Protein AF-A0A2V0NUW0-F1 (afdb_monomer_lite)

Organism: NCBI:txid307507

Sequence (132 aa):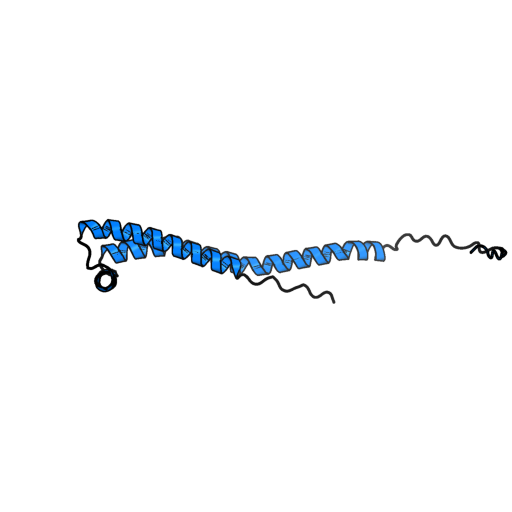
MAVQRRVAAAKDKDSTREDEDTRPGPSEAAAAAAAPAAAQQAQAQAEQAILPRAAFNIGVHSVLMLVLPLGLFFASSYGLLDPVYARTFGIPREENKTLIGAVLAVLGVNVVIASFLVSAFNEPEPPPLKRD

Secondary structure (DSSP, 8-state):
-------------------------HHHHHHHHHHHHHHHHHHHHHHHHHHHHHHHHHHHHHHHHHHHHHHHHHHHHTTTTHHHHHHHT-PPPHHHHHHHHHHHHHHHHHHHHHHHHHHHHTPPPPPPPP--

Foldseek 3Di:
DDDDDDDDDDDDDDDDDDPPPPPPPPVVVVVVVVVVVVVVVVVVVLVVVLVVVVVVLCVVLVVQLPCQLVVLLVCLLVCVCQVVCCVPPRRDDNVCSNVVSNVRSVVSNVVSVVVSVVVVVPRDDRDDDDDD

pLDDT: mean 77.43, std 17.72, range [43.44, 96.56]

InterPro domains:
  IPR019013 Vacuolar ATPase assembly integral membrane protein Vma21 [PF09446] (59-121)

Structure (mmCIF, N/CA/C/O backbone):
data_AF-A0A2V0NUW0-F1
#
_entry.id   AF-A0A2V0NUW0-F1
#
loop_
_atom_site.group_PDB
_atom_site.id
_atom_site.type_symbol
_atom_site.label_atom_id
_atom_site.label_alt_id
_atom_site.label_comp_id
_atom_site.label_asym_id
_atom_site.label_entity_id
_atom_site.label_seq_id
_atom_site.pdbx_PDB_ins_code
_atom_site.Cartn_x
_atom_site.Cartn_y
_atom_site.Cartn_z
_atom_site.occupancy
_atom_site.B_iso_or_equiv
_atom_site.auth_seq_id
_atom_site.auth_comp_id
_atom_site.auth_asym_id
_atom_site.auth_atom_id
_atom_site.pdbx_PDB_model_num
ATOM 1 N N . MET A 1 1 ? 38.943 -60.503 -38.644 1.00 45.31 1 MET A N 1
ATOM 2 C CA . MET A 1 1 ? 39.057 -59.766 -39.923 1.00 45.31 1 MET A CA 1
ATOM 3 C C . MET A 1 1 ? 39.801 -58.469 -39.611 1.00 45.31 1 MET A C 1
ATOM 5 O O . MET A 1 1 ? 39.206 -57.599 -39.008 1.00 45.31 1 MET A O 1
ATOM 9 N N . ALA A 1 2 ? 41.128 -58.355 -39.649 1.00 43.44 2 ALA A N 1
ATOM 10 C CA . ALA A 1 2 ? 42.093 -58.601 -40.721 1.00 43.44 2 ALA A CA 1
ATOM 11 C C . ALA A 1 2 ? 41.851 -57.741 -41.981 1.00 43.44 2 ALA A C 1
ATOM 13 O O . ALA A 1 2 ? 40.977 -58.077 -42.768 1.00 43.44 2 ALA A O 1
ATOM 14 N N . VAL A 1 3 ? 42.743 -56.748 -42.171 1.00 49.09 3 VAL A N 1
ATOM 15 C CA . VAL A 1 3 ? 43.481 -56.497 -43.433 1.00 49.09 3 VAL A CA 1
ATOM 16 C C . VAL A 1 3 ? 42.673 -55.769 -44.529 1.00 49.09 3 VAL A C 1
ATOM 18 O O . VAL A 1 3 ? 41.773 -56.341 -45.118 1.00 49.09 3 VAL A O 1
ATOM 21 N N . GLN A 1 4 ? 42.905 -54.473 -44.791 1.00 49.66 4 GLN A N 1
ATOM 22 C CA . GLN A 1 4 ? 43.673 -53.873 -45.919 1.00 49.66 4 GLN A CA 1
ATOM 23 C C . GLN A 1 4 ? 43.039 -52.472 -46.154 1.00 49.66 4 GLN A C 1
ATOM 25 O O . GLN A 1 4 ? 41.870 -52.300 -45.856 1.00 49.66 4 GLN A O 1
ATOM 30 N N . ARG A 1 5 ? 43.662 -51.412 -46.676 1.00 52.22 5 ARG A N 1
ATOM 31 C CA . ARG A 1 5 ? 44.748 -51.305 -47.649 1.00 52.22 5 ARG A CA 1
ATOM 32 C C . ARG A 1 5 ? 45.253 -49.856 -47.645 1.00 52.22 5 ARG A C 1
ATOM 34 O O . ARG A 1 5 ? 44.471 -48.919 -47.744 1.00 52.22 5 ARG A O 1
ATOM 41 N N . ARG A 1 6 ? 46.574 -49.710 -47.575 1.00 54.50 6 ARG A N 1
ATOM 42 C CA . ARG A 1 6 ? 47.332 -48.520 -47.974 1.00 54.50 6 ARG A CA 1
ATOM 43 C C . ARG A 1 6 ? 47.156 -48.263 -49.474 1.00 54.50 6 ARG A C 1
ATOM 45 O O . ARG A 1 6 ? 47.272 -49.225 -50.227 1.00 54.50 6 ARG A O 1
ATOM 52 N N . VAL A 1 7 ? 47.033 -46.999 -49.878 1.00 55.91 7 VAL A N 1
ATOM 53 C CA . VAL A 1 7 ? 47.552 -46.432 -51.144 1.00 55.91 7 VAL A CA 1
ATOM 54 C C . VAL A 1 7 ? 47.867 -44.960 -50.829 1.00 55.91 7 VAL A C 1
ATOM 56 O O . VAL A 1 7 ? 46.970 -44.217 -50.455 1.00 55.91 7 VAL A O 1
ATOM 59 N N . ALA A 1 8 ? 49.134 -44.633 -50.556 1.00 47.66 8 ALA A N 1
ATOM 60 C CA . ALA A 1 8 ? 50.088 -44.013 -51.493 1.00 47.66 8 ALA A CA 1
ATOM 61 C C . ALA A 1 8 ? 49.617 -42.609 -51.931 1.00 47.66 8 ALA A C 1
ATOM 63 O O . ALA A 1 8 ? 48.611 -42.476 -52.609 1.00 47.66 8 ALA A O 1
ATOM 64 N N . ALA A 1 9 ? 50.174 -41.532 -51.376 1.00 50.44 9 ALA A N 1
ATOM 65 C CA . ALA A 1 9 ? 51.502 -40.975 -51.663 1.00 50.44 9 ALA A CA 1
ATOM 66 C C . ALA A 1 9 ? 51.631 -40.412 -53.090 1.00 50.44 9 ALA A C 1
ATOM 68 O O . ALA A 1 9 ? 51.371 -41.114 -54.061 1.00 50.44 9 ALA A O 1
ATOM 69 N N . ALA A 1 10 ? 52.164 -39.185 -53.136 1.00 51.50 10 ALA A N 1
ATOM 70 C CA . ALA A 1 10 ? 52.717 -38.440 -54.271 1.00 51.50 10 ALA A CA 1
ATOM 71 C C . ALA A 1 10 ? 51.812 -37.387 -54.941 1.00 51.50 10 ALA A C 1
ATOM 73 O O . ALA A 1 10 ? 51.095 -37.664 -55.899 1.00 51.50 10 ALA A O 1
ATOM 74 N N . LYS A 1 11 ? 51.976 -36.138 -54.489 1.00 52.38 11 LYS A N 1
ATOM 75 C CA . LYS A 1 11 ? 52.354 -34.971 -55.315 1.00 52.38 11 LYS A CA 1
ATOM 76 C C . LYS A 1 11 ? 52.652 -33.817 -54.342 1.00 52.38 11 LYS A C 1
ATOM 78 O O . LYS A 1 11 ? 51.792 -33.483 -53.542 1.00 52.38 11 LYS A O 1
ATOM 83 N N . ASP A 1 12 ? 53.889 -33.340 -54.169 1.00 46.69 12 ASP A N 1
ATOM 84 C CA . ASP A 1 12 ? 54.714 -32.631 -55.169 1.00 46.69 12 ASP A CA 1
ATOM 85 C C . ASP A 1 12 ? 53.855 -31.521 -55.789 1.00 46.69 12 ASP A C 1
ATOM 87 O O . ASP A 1 12 ? 52.841 -31.809 -56.409 1.00 46.69 12 ASP A O 1
ATOM 91 N N . LYS A 1 13 ? 54.126 -30.234 -55.684 1.00 47.56 13 LYS A N 1
ATOM 92 C CA . LYS A 1 13 ? 55.225 -29.408 -55.201 1.00 47.56 13 LYS A CA 1
ATOM 93 C C . LYS A 1 13 ? 54.666 -27.988 -55.418 1.00 47.56 13 LYS A C 1
ATOM 95 O O . LYS A 1 13 ? 53.806 -27.813 -56.277 1.00 47.56 13 LYS A O 1
ATOM 100 N N . ASP A 1 14 ? 55.228 -26.998 -54.744 1.00 48.47 14 ASP A N 1
ATOM 101 C CA . ASP A 1 14 ? 55.338 -25.657 -55.330 1.00 48.47 14 ASP A CA 1
ATOM 102 C C . ASP A 1 14 ? 54.034 -24.840 -55.494 1.00 48.47 14 ASP A C 1
ATOM 104 O O . ASP A 1 14 ? 53.407 -24.795 -56.548 1.00 48.47 14 ASP A O 1
ATOM 108 N N . SER A 1 15 ? 53.684 -24.096 -54.445 1.00 52.97 15 SER A N 1
ATOM 109 C CA . SER A 1 15 ? 53.184 -22.729 -54.619 1.00 52.97 15 SER A CA 1
ATOM 110 C C . SER A 1 15 ? 53.600 -21.885 -53.417 1.00 52.97 15 SER A C 1
ATOM 112 O O . SER A 1 15 ? 52.885 -21.707 -52.435 1.00 52.97 15 SER A O 1
ATOM 114 N N . THR A 1 16 ? 54.835 -21.409 -53.509 1.00 49.97 16 THR A N 1
ATOM 115 C CA . THR A 1 16 ? 55.248 -20.076 -53.066 1.00 49.97 16 THR A CA 1
ATOM 116 C C . THR A 1 16 ? 54.161 -19.040 -53.404 1.00 49.97 16 THR A C 1
ATOM 118 O O . THR A 1 16 ? 53.615 -19.139 -54.501 1.00 49.97 16 THR A O 1
ATOM 121 N N . ARG A 1 17 ? 53.964 -18.026 -52.539 1.00 46.03 17 ARG A N 1
ATOM 122 C CA . ARG A 1 17 ? 52.989 -16.902 -52.602 1.00 46.03 17 ARG A CA 1
ATOM 123 C C . ARG A 1 17 ? 51.607 -17.243 -52.022 1.00 46.03 17 ARG A C 1
ATOM 125 O O . ARG A 1 17 ? 50.978 -18.173 -52.491 1.00 46.03 17 ARG A O 1
ATOM 132 N N . GLU A 1 18 ? 51.055 -16.547 -51.036 1.00 47.75 18 GLU A N 1
ATOM 133 C CA . GLU A 1 18 ? 51.359 -15.247 -50.435 1.00 47.75 18 GLU A CA 1
ATOM 134 C C . GLU A 1 18 ? 51.147 -15.405 -48.924 1.00 47.75 18 GLU A C 1
ATOM 136 O O . GLU A 1 18 ? 50.085 -15.854 -48.499 1.00 47.75 18 GLU A O 1
ATOM 141 N N . ASP A 1 19 ? 52.145 -15.041 -48.111 1.00 50.56 19 ASP A N 1
ATOM 142 C CA . ASP A 1 19 ? 51.862 -14.521 -46.772 1.00 50.56 19 ASP A CA 1
ATOM 143 C C . ASP A 1 19 ? 51.109 -13.208 -47.010 1.00 50.56 19 ASP A C 1
ATOM 145 O O . ASP A 1 19 ? 51.688 -12.120 -47.046 1.00 50.56 19 ASP A O 1
ATOM 149 N N . GLU A 1 20 ? 49.823 -13.337 -47.329 1.00 51.47 20 GLU A N 1
ATOM 150 C CA . GLU A 1 20 ? 48.883 -12.240 -47.355 1.00 51.47 20 GLU A CA 1
ATOM 151 C C . GLU A 1 20 ? 48.808 -11.783 -45.906 1.00 51.47 20 GLU A C 1
ATOM 153 O O . GLU A 1 20 ? 48.221 -12.453 -45.052 1.00 51.47 20 GLU A O 1
ATOM 158 N N . ASP A 1 21 ? 49.551 -10.704 -45.652 1.00 56.31 21 ASP A N 1
ATOM 159 C CA . ASP A 1 21 ? 49.554 -9.840 -44.483 1.00 56.31 21 ASP A CA 1
ATOM 160 C C . ASP A 1 21 ? 48.098 -9.552 -44.097 1.00 56.31 21 ASP A C 1
ATOM 162 O O . ASP A 1 21 ? 47.542 -8.494 -44.378 1.00 56.31 21 ASP A O 1
ATOM 166 N N . THR A 1 22 ? 47.454 -10.525 -43.450 1.00 55.88 22 THR A N 1
ATOM 167 C CA . THR A 1 22 ? 46.123 -10.445 -42.849 1.00 55.88 22 THR A CA 1
ATOM 168 C C . THR A 1 22 ? 46.274 -9.683 -41.541 1.00 55.88 22 THR A C 1
ATOM 170 O O . THR A 1 22 ? 45.839 -10.088 -40.466 1.00 55.88 22 THR A O 1
ATOM 173 N N . ARG A 1 23 ? 46.932 -8.526 -41.624 1.00 55.31 23 ARG A N 1
ATOM 174 C CA . ARG A 1 23 ? 46.635 -7.429 -40.729 1.00 55.31 23 ARG A CA 1
ATOM 175 C C . ARG A 1 23 ? 45.182 -7.091 -41.023 1.00 55.31 23 ARG A C 1
ATOM 177 O O . ARG A 1 23 ? 44.909 -6.644 -42.138 1.00 55.31 23 ARG A O 1
ATOM 184 N N . PRO A 1 24 ? 44.251 -7.330 -40.079 1.00 52.22 24 PRO A N 1
ATOM 185 C CA . PRO A 1 24 ? 42.880 -6.895 -40.265 1.00 52.22 24 PRO A CA 1
ATOM 186 C C . PRO A 1 24 ? 42.950 -5.416 -40.621 1.00 52.22 24 PRO A C 1
ATOM 188 O O . PRO A 1 24 ? 43.559 -4.620 -39.894 1.00 52.22 24 PRO A O 1
ATOM 191 N N . GLY A 1 25 ? 42.421 -5.067 -41.793 1.00 52.19 25 GLY A N 1
ATOM 192 C CA . GLY A 1 25 ? 42.402 -3.684 -42.234 1.00 52.19 25 GLY A CA 1
ATOM 193 C C . GLY A 1 25 ? 41.765 -2.829 -41.133 1.00 52.19 25 GLY A C 1
ATOM 194 O O . GLY A 1 25 ? 40.908 -3.321 -40.391 1.00 52.19 25 GLY A O 1
ATOM 195 N N . PRO A 1 26 ? 42.140 -1.548 -40.996 1.00 58.59 26 PRO A N 1
ATOM 196 C CA . PRO A 1 26 ? 41.606 -0.673 -39.949 1.00 58.59 26 PRO A CA 1
ATOM 197 C C . PRO A 1 26 ? 40.064 -0.623 -39.907 1.00 58.59 26 PRO A C 1
ATOM 199 O O . PRO A 1 26 ? 39.501 -0.255 -38.880 1.00 58.59 26 PRO A O 1
ATOM 202 N N . SER A 1 27 ? 39.368 -1.048 -40.973 1.00 59.12 27 SER A N 1
ATOM 203 C CA . SER A 1 27 ? 37.910 -1.202 -41.001 1.00 59.12 27 SER A CA 1
ATOM 204 C C . SER A 1 27 ? 37.367 -2.446 -40.277 1.00 59.12 27 SER A C 1
ATOM 206 O O . SER A 1 27 ? 36.284 -2.364 -39.707 1.00 59.12 27 SER A O 1
ATOM 208 N N . GLU A 1 28 ? 38.075 -3.580 -40.245 1.00 52.19 28 GLU A N 1
ATOM 209 C CA . GLU A 1 28 ? 37.614 -4.801 -39.551 1.00 52.19 28 GLU A CA 1
ATOM 210 C C . GLU A 1 28 ? 37.850 -4.735 -38.041 1.00 52.19 28 GLU A C 1
ATOM 212 O O . GLU A 1 28 ? 36.984 -5.129 -37.261 1.00 52.19 28 GLU A O 1
ATOM 217 N N . ALA A 1 29 ? 38.975 -4.158 -37.608 1.00 54.00 29 ALA A N 1
ATOM 218 C CA . ALA A 1 29 ? 39.220 -3.891 -36.190 1.00 54.00 29 ALA A CA 1
ATOM 219 C C . ALA A 1 29 ? 38.214 -2.868 -35.620 1.00 54.00 29 ALA A C 1
ATOM 221 O O . ALA A 1 29 ? 37.774 -2.997 -34.477 1.00 54.00 29 ALA A O 1
ATOM 222 N N . ALA A 1 30 ? 37.790 -1.891 -36.433 1.00 54.69 30 ALA A N 1
ATOM 223 C CA . ALA A 1 30 ? 36.728 -0.952 -36.075 1.00 54.69 30 ALA A CA 1
ATOM 224 C C . ALA A 1 30 ? 35.343 -1.625 -36.017 1.00 54.69 30 ALA A C 1
ATOM 226 O O . ALA A 1 30 ? 34.574 -1.345 -35.100 1.00 54.69 30 ALA A O 1
ATOM 227 N N . ALA A 1 31 ? 35.035 -2.549 -36.934 1.00 55.16 31 ALA A N 1
ATOM 228 C CA . ALA A 1 31 ? 33.778 -3.303 -36.923 1.00 55.16 31 ALA A CA 1
ATOM 229 C C . ALA A 1 31 ? 33.682 -4.279 -35.731 1.00 55.16 31 ALA A C 1
ATOM 231 O O . ALA A 1 31 ? 32.637 -4.363 -35.081 1.00 55.16 31 ALA A O 1
ATOM 232 N N . ALA A 1 32 ? 34.783 -4.954 -35.381 1.00 55.44 32 ALA A N 1
ATOM 233 C CA . ALA A 1 32 ? 34.856 -5.846 -34.222 1.00 55.44 32 ALA A CA 1
ATOM 234 C C . ALA A 1 32 ? 34.754 -5.095 -32.878 1.00 55.44 32 ALA A C 1
ATOM 236 O O . ALA A 1 32 ? 34.196 -5.627 -31.920 1.00 55.44 32 ALA A O 1
ATOM 237 N N . ALA A 1 33 ? 35.236 -3.848 -32.810 1.00 57.88 33 ALA A N 1
ATOM 238 C CA . ALA A 1 33 ? 35.089 -2.977 -31.641 1.00 57.88 33 ALA A CA 1
ATOM 239 C C . ALA A 1 33 ? 33.717 -2.271 -31.566 1.00 57.88 33 ALA A C 1
ATOM 241 O O . ALA A 1 33 ? 33.265 -1.918 -30.476 1.00 57.88 33 ALA A O 1
ATOM 242 N N . ALA A 1 34 ? 33.026 -2.090 -32.697 1.00 58.88 34 ALA A N 1
ATOM 243 C CA . ALA A 1 34 ? 31.706 -1.458 -32.751 1.00 58.88 34 ALA A CA 1
ATOM 244 C C . ALA A 1 34 ? 30.564 -2.391 -32.308 1.00 58.88 34 ALA A C 1
ATOM 246 O O . ALA A 1 34 ? 29.596 -1.932 -31.700 1.00 58.88 34 ALA A O 1
ATOM 247 N N . ALA A 1 35 ? 30.684 -3.700 -32.552 1.00 61.69 35 ALA A N 1
ATOM 248 C CA . ALA A 1 35 ? 29.691 -4.697 -32.141 1.00 61.69 35 ALA A CA 1
ATOM 249 C C . ALA A 1 35 ? 29.399 -4.720 -30.617 1.00 61.69 35 ALA A C 1
ATOM 251 O O . ALA A 1 35 ? 28.222 -4.689 -30.244 1.00 61.69 35 ALA A O 1
ATOM 252 N N . PRO A 1 36 ? 30.402 -4.724 -29.710 1.00 66.50 36 PRO A N 1
ATOM 253 C CA . PRO A 1 36 ? 30.140 -4.650 -28.272 1.00 66.50 36 PRO A CA 1
ATOM 254 C C . PRO A 1 36 ? 29.612 -3.275 -27.831 1.00 66.50 36 PRO A C 1
ATOM 256 O O . PRO A 1 36 ? 28.790 -3.212 -26.919 1.00 66.50 36 PRO A O 1
ATOM 259 N N . ALA A 1 37 ? 30.010 -2.186 -28.500 1.00 68.56 37 ALA A N 1
ATOM 260 C CA . ALA A 1 37 ? 29.541 -0.836 -28.184 1.00 68.56 37 ALA A CA 1
ATOM 261 C C . ALA A 1 37 ? 28.052 -0.63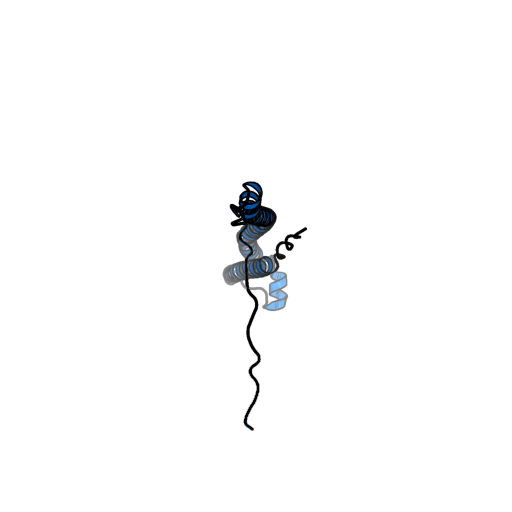8 -28.525 1.00 68.56 37 ALA A C 1
ATOM 263 O O . ALA A 1 37 ? 27.307 -0.064 -27.730 1.00 68.56 37 ALA A O 1
ATOM 264 N N . ALA A 1 38 ? 27.593 -1.169 -29.663 1.00 66.25 38 ALA A N 1
ATOM 265 C CA . ALA A 1 38 ? 26.180 -1.150 -30.042 1.00 66.25 38 ALA A CA 1
ATOM 266 C C . ALA A 1 38 ? 25.320 -2.004 -29.093 1.00 66.25 38 ALA A C 1
ATOM 268 O O . ALA A 1 38 ? 24.232 -1.588 -28.697 1.00 66.25 38 ALA A O 1
ATOM 269 N N . ALA A 1 39 ? 25.828 -3.164 -28.657 1.00 67.25 39 ALA A N 1
ATOM 270 C CA . ALA A 1 39 ? 25.151 -4.004 -27.669 1.00 67.25 39 ALA A CA 1
ATOM 271 C C . ALA A 1 39 ? 25.046 -3.320 -26.291 1.00 67.25 39 ALA A C 1
ATOM 273 O O . ALA A 1 39 ? 23.989 -3.381 -25.662 1.00 67.25 39 ALA A O 1
ATOM 274 N N . GLN A 1 40 ? 26.096 -2.619 -25.847 1.00 70.06 40 GLN A N 1
ATOM 275 C CA . GLN A 1 40 ? 26.076 -1.832 -24.608 1.00 70.06 40 GLN A CA 1
ATOM 276 C C . GLN A 1 40 ? 25.112 -0.644 -24.678 1.00 70.06 40 GLN A C 1
ATOM 278 O O . GLN A 1 40 ? 24.374 -0.396 -23.726 1.00 70.06 40 GLN A O 1
ATOM 283 N N . GLN A 1 41 ? 25.074 0.080 -25.798 1.00 72.12 41 GLN A N 1
ATOM 284 C CA . GLN A 1 41 ? 24.144 1.201 -25.973 1.00 72.12 41 GLN A CA 1
ATOM 285 C C . GLN A 1 41 ? 22.686 0.739 -25.995 1.00 72.12 41 GLN A C 1
ATOM 287 O O . GLN A 1 41 ? 21.821 1.396 -25.420 1.00 72.12 41 GLN A O 1
ATOM 292 N N . ALA A 1 42 ? 22.413 -0.411 -26.604 1.00 68.56 42 ALA A N 1
ATOM 293 C CA . ALA A 1 42 ? 21.078 -0.980 -26.664 1.00 68.56 42 ALA A CA 1
ATOM 294 C C . ALA A 1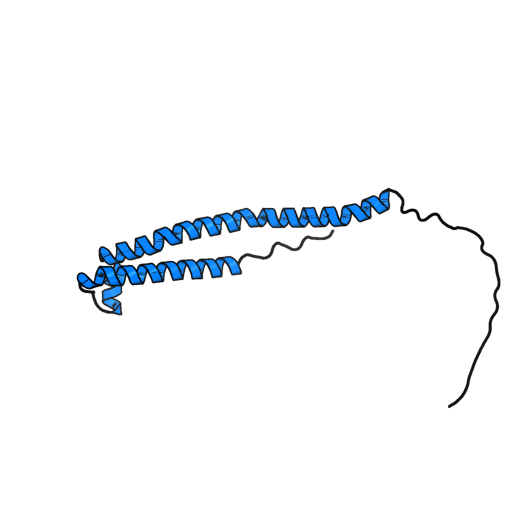 42 ? 20.596 -1.503 -25.294 1.00 68.56 42 ALA A C 1
ATOM 296 O O . ALA A 1 42 ? 19.427 -1.335 -24.947 1.00 68.56 42 ALA A O 1
ATOM 297 N N . GLN A 1 43 ? 21.500 -2.059 -24.476 1.00 69.56 43 GLN A N 1
ATOM 298 C CA . GLN A 1 43 ? 21.215 -2.395 -23.074 1.00 69.56 43 GLN A CA 1
ATOM 299 C C . GLN A 1 43 ? 20.937 -1.141 -22.233 1.00 69.56 43 GLN A C 1
ATOM 301 O O . GLN A 1 43 ? 19.940 -1.103 -21.517 1.00 69.56 43 GLN A O 1
ATOM 306 N N . ALA A 1 44 ? 21.743 -0.086 -22.382 1.00 68.50 44 ALA A N 1
ATOM 307 C CA . ALA A 1 44 ? 21.539 1.174 -21.665 1.00 68.50 44 ALA A CA 1
ATOM 308 C C . ALA A 1 44 ? 20.215 1.867 -22.043 1.00 68.50 44 ALA A C 1
ATOM 310 O O . ALA A 1 44 ? 19.545 2.442 -21.186 1.00 68.50 44 ALA A O 1
ATOM 311 N N . GLN A 1 45 ? 19.801 1.794 -23.313 1.00 66.88 45 GLN A N 1
ATOM 312 C CA . GLN A 1 45 ? 18.508 2.325 -23.762 1.00 66.88 45 GLN A CA 1
ATOM 313 C C . GLN A 1 45 ? 17.321 1.505 -23.236 1.00 66.88 45 GLN A C 1
ATOM 315 O O . GLN A 1 45 ? 16.306 2.086 -22.849 1.00 66.88 45 GLN A O 1
ATOM 320 N N . ALA A 1 46 ? 17.445 0.174 -23.174 1.00 66.56 46 ALA A N 1
ATOM 321 C CA . ALA A 1 46 ? 16.424 -0.684 -22.572 1.00 66.56 46 ALA A CA 1
ATOM 322 C C . ALA A 1 46 ? 16.272 -0.414 -21.065 1.00 66.56 46 ALA A C 1
ATOM 324 O O . ALA A 1 46 ? 15.153 -0.344 -20.562 1.00 66.56 46 ALA A O 1
ATOM 325 N N . GLU A 1 47 ? 17.381 -0.184 -20.359 1.00 65.88 47 GLU A N 1
ATOM 326 C CA . GLU A 1 47 ? 17.388 0.142 -18.930 1.00 65.88 47 GLU A CA 1
ATOM 327 C C . GLU A 1 47 ? 16.736 1.509 -18.651 1.00 65.88 47 GLU A C 1
ATOM 329 O O . GLU A 1 47 ? 15.906 1.642 -17.748 1.00 65.88 47 GLU A O 1
ATOM 334 N N . GLN A 1 48 ? 17.005 2.515 -19.491 1.00 66.50 48 GLN A N 1
ATOM 335 C CA . GLN A 1 48 ? 16.412 3.852 -19.360 1.00 66.50 48 GLN A CA 1
ATOM 336 C C . GLN A 1 48 ? 14.887 3.878 -19.554 1.00 66.50 48 GLN A C 1
ATOM 338 O O . GLN A 1 48 ? 14.210 4.720 -18.960 1.00 66.50 48 GLN A O 1
ATOM 343 N N . ALA A 1 49 ? 14.326 2.953 -20.337 1.00 67.25 49 ALA A N 1
ATOM 344 C CA . ALA A 1 49 ? 12.882 2.869 -20.561 1.00 67.25 49 ALA A CA 1
ATOM 345 C C . ALA A 1 49 ? 12.105 2.279 -19.364 1.00 67.25 49 ALA A C 1
ATOM 347 O O . ALA A 1 49 ? 10.901 2.522 -19.235 1.00 67.25 49 ALA A O 1
ATOM 348 N N . ILE A 1 50 ? 12.773 1.527 -18.480 1.00 67.44 50 ILE A N 1
ATOM 349 C CA . ILE A 1 50 ? 12.153 0.842 -17.329 1.00 67.44 50 ILE A CA 1
ATOM 350 C C . ILE A 1 50 ? 12.093 1.760 -16.097 1.00 67.44 50 ILE A C 1
ATOM 352 O O . ILE A 1 50 ? 11.113 1.744 -15.346 1.00 67.44 50 ILE A O 1
ATOM 356 N N . LEU A 1 51 ? 13.089 2.639 -15.941 1.00 71.69 51 LEU A N 1
ATOM 357 C CA . LEU A 1 51 ? 13.215 3.569 -14.814 1.00 71.69 51 LEU A CA 1
ATOM 358 C C . LEU A 1 51 ? 11.951 4.390 -14.477 1.00 71.69 51 LEU A C 1
ATOM 360 O O . LEU A 1 51 ? 11.607 4.450 -13.294 1.00 71.69 51 LEU A O 1
ATOM 364 N N . PRO A 1 52 ? 11.220 5.013 -15.429 1.00 81.31 52 PRO A N 1
ATOM 365 C CA . PRO A 1 52 ? 10.091 5.873 -15.068 1.00 81.31 52 PRO A CA 1
ATOM 366 C C . PRO A 1 52 ? 8.910 5.094 -14.474 1.00 81.31 52 PRO A C 1
ATOM 368 O O . PRO A 1 52 ? 8.211 5.615 -13.604 1.00 81.31 52 PRO A O 1
ATOM 371 N N . ARG A 1 53 ? 8.688 3.846 -14.908 1.00 78.94 53 ARG A N 1
ATOM 372 C CA . ARG A 1 53 ? 7.589 3.007 -14.401 1.00 78.94 53 ARG A CA 1
ATOM 373 C C . ARG A 1 53 ? 7.890 2.486 -13.002 1.00 78.94 53 ARG A C 1
ATOM 375 O O . ARG A 1 53 ? 7.046 2.626 -12.121 1.00 78.94 53 ARG A O 1
ATOM 382 N N . ALA A 1 54 ? 9.102 1.977 -12.787 1.00 83.62 54 ALA A N 1
ATOM 383 C CA . ALA A 1 54 ? 9.544 1.529 -11.471 1.00 83.62 54 ALA A CA 1
ATOM 384 C C . ALA A 1 54 ? 9.515 2.686 -10.456 1.00 83.62 54 ALA A C 1
ATOM 386 O O . ALA A 1 54 ? 8.952 2.548 -9.370 1.00 83.62 54 ALA A O 1
ATOM 387 N N . ALA A 1 55 ? 10.024 3.866 -10.832 1.00 87.81 55 ALA A N 1
ATOM 388 C CA . ALA A 1 55 ? 9.992 5.056 -9.980 1.00 87.81 55 ALA A CA 1
ATOM 389 C C . ALA A 1 55 ? 8.558 5.479 -9.617 1.00 87.81 55 ALA A C 1
ATOM 391 O O . ALA A 1 55 ? 8.281 5.798 -8.458 1.00 87.81 55 ALA A O 1
ATOM 392 N N . PHE A 1 56 ? 7.632 5.437 -10.580 1.00 90.19 56 PHE A N 1
ATOM 393 C CA . PHE A 1 56 ? 6.222 5.724 -10.326 1.00 90.19 56 PHE A CA 1
ATOM 394 C C . PHE A 1 56 ? 5.590 4.703 -9.370 1.00 90.19 56 PHE A C 1
ATOM 396 O O . PHE A 1 56 ? 4.962 5.096 -8.386 1.00 90.19 56 PHE A O 1
ATOM 403 N N . ASN A 1 57 ? 5.805 3.404 -9.606 1.00 89.62 57 ASN A N 1
ATOM 404 C CA . ASN A 1 57 ? 5.292 2.331 -8.752 1.00 89.62 57 ASN A CA 1
ATOM 405 C C . ASN A 1 57 ? 5.799 2.469 -7.312 1.00 89.62 57 ASN A C 1
ATOM 407 O O . ASN A 1 57 ? 5.004 2.394 -6.373 1.00 89.62 57 ASN A O 1
ATOM 411 N N . ILE A 1 58 ? 7.096 2.724 -7.133 1.00 91.88 58 ILE A N 1
ATOM 412 C CA . ILE A 1 58 ? 7.704 2.966 -5.819 1.00 91.88 58 ILE A CA 1
ATOM 413 C C . ILE A 1 58 ? 7.070 4.192 -5.155 1.00 91.88 58 ILE A C 1
ATOM 415 O O . ILE A 1 58 ? 6.712 4.134 -3.977 1.00 91.88 58 ILE A O 1
ATOM 419 N N . GLY A 1 59 ? 6.879 5.282 -5.903 1.00 94.06 59 GLY A N 1
ATOM 420 C CA . GLY A 1 59 ? 6.242 6.499 -5.400 1.00 94.06 59 GLY A CA 1
ATOM 421 C C . GLY A 1 59 ? 4.822 6.251 -4.889 1.00 94.06 59 GLY A C 1
ATOM 422 O O . GLY A 1 59 ? 4.502 6.602 -3.752 1.00 94.06 59 GLY A O 1
ATOM 423 N N . VAL A 1 60 ? 3.987 5.579 -5.685 1.00 95.38 60 VAL A N 1
ATOM 424 C CA . VAL A 1 60 ? 2.604 5.245 -5.310 1.00 95.38 60 VAL A CA 1
ATOM 425 C C . VAL A 1 60 ? 2.564 4.348 -4.073 1.00 95.38 60 VAL A C 1
ATOM 427 O O . VAL A 1 60 ? 1.828 4.637 -3.129 1.00 95.38 60 VAL A O 1
ATOM 430 N N . HIS A 1 61 ? 3.379 3.291 -4.031 1.00 94.62 61 HIS A N 1
ATOM 431 C CA . HIS A 1 61 ? 3.386 2.368 -2.894 1.00 94.62 61 HIS A CA 1
ATOM 432 C C . HIS A 1 61 ? 3.938 3.012 -1.617 1.00 94.62 61 HIS A C 1
ATOM 434 O O . HIS A 1 61 ? 3.443 2.711 -0.533 1.00 94.62 61 HIS A O 1
ATOM 440 N N . SER A 1 62 ? 4.883 3.949 -1.729 1.00 94.31 62 SER A N 1
ATOM 441 C CA . SER A 1 62 ? 5.388 4.718 -0.583 1.00 94.31 62 SER A CA 1
ATOM 442 C C . SER A 1 62 ? 4.293 5.587 0.042 1.00 94.31 62 SER A C 1
ATOM 444 O O . SER A 1 62 ? 4.140 5.619 1.262 1.00 94.31 62 SER A O 1
ATOM 446 N N . VAL A 1 63 ? 3.481 6.252 -0.788 1.00 96.56 63 VAL A N 1
ATOM 447 C CA . VAL A 1 63 ? 2.330 7.032 -0.306 1.00 96.56 63 VAL A CA 1
ATOM 448 C C . VAL A 1 63 ? 1.279 6.114 0.318 1.00 96.56 63 VAL A C 1
ATOM 450 O 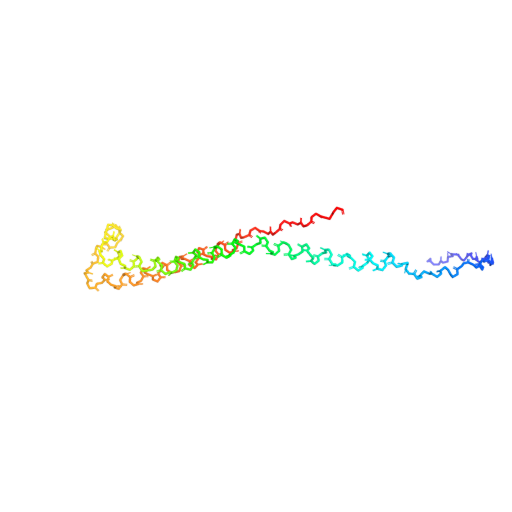O . VAL A 1 63 ? 0.785 6.401 1.408 1.00 96.56 63 VAL A O 1
ATOM 453 N N . LEU A 1 64 ? 0.964 4.984 -0.322 1.00 95.62 64 LEU A N 1
ATOM 454 C CA . LEU A 1 64 ? 0.001 4.013 0.206 1.00 95.62 64 LEU A CA 1
ATOM 455 C C . LEU A 1 64 ? 0.446 3.404 1.540 1.00 95.62 64 LEU A C 1
ATOM 457 O O . LEU A 1 64 ? -0.388 3.244 2.429 1.00 95.62 64 LEU A O 1
ATOM 461 N N . MET A 1 65 ? 1.740 3.116 1.711 1.00 95.00 65 MET A N 1
ATOM 462 C CA . MET A 1 65 ? 2.293 2.612 2.972 1.00 95.00 65 MET A CA 1
ATOM 463 C C . MET A 1 65 ? 2.054 3.560 4.143 1.00 95.00 65 MET A C 1
ATOM 465 O O . MET A 1 65 ? 1.930 3.097 5.271 1.00 95.00 65 MET A O 1
ATOM 469 N N . LEU A 1 66 ? 1.984 4.866 3.892 1.00 94.69 66 LEU A N 1
ATOM 470 C CA . LEU A 1 66 ? 1.693 5.850 4.924 1.00 94.69 66 LEU A CA 1
ATOM 471 C C . LEU A 1 66 ? 0.182 6.051 5.082 1.00 94.69 66 LEU A C 1
ATOM 473 O O . LEU A 1 66 ? -0.356 5.938 6.180 1.00 94.69 66 LEU A O 1
ATOM 477 N N . VAL A 1 67 ? -0.526 6.310 3.984 1.00 96.19 67 VAL A N 1
ATOM 478 C CA . VAL A 1 67 ? -1.939 6.714 4.021 1.00 96.19 67 VAL A CA 1
ATOM 479 C C . VAL A 1 67 ? -2.859 5.571 4.447 1.00 96.19 67 VAL A C 1
ATOM 481 O O . VAL A 1 67 ? -3.782 5.801 5.224 1.00 96.19 67 VAL A O 1
ATOM 484 N N . LEU A 1 68 ? -2.626 4.344 3.974 1.00 96.25 68 LEU A N 1
ATOM 485 C CA . LEU A 1 68 ? -3.524 3.218 4.235 1.00 96.25 68 LEU A CA 1
ATOM 486 C C . LEU A 1 68 ? -3.596 2.823 5.725 1.00 96.25 68 LEU A C 1
ATOM 488 O O . LEU A 1 68 ? -4.713 2.756 6.243 1.00 96.25 68 LEU A O 1
ATOM 492 N N . PRO A 1 69 ? -2.483 2.582 6.450 1.00 94.38 69 PRO A N 1
ATOM 493 C CA . PRO A 1 69 ? -2.562 2.220 7.866 1.00 94.38 69 PRO A CA 1
ATOM 494 C C . PRO A 1 69 ? -3.135 3.340 8.732 1.00 94.38 69 PRO A C 1
ATOM 496 O O . PRO A 1 69 ? -3.955 3.068 9.605 1.00 94.38 69 PRO A O 1
ATOM 499 N N . LEU A 1 70 ? -2.759 4.596 8.464 1.00 95.12 70 LEU A N 1
ATOM 500 C CA . LEU A 1 70 ? -3.329 5.763 9.140 1.00 95.12 70 LEU A CA 1
ATOM 501 C C . LEU A 1 70 ? -4.836 5.864 8.877 1.00 95.12 70 LEU A C 1
ATOM 503 O O . LEU A 1 70 ? -5.619 6.017 9.813 1.00 95.12 70 LEU A O 1
ATOM 507 N N . GLY A 1 71 ? -5.253 5.709 7.620 1.00 96.38 71 GLY A N 1
ATOM 508 C CA . GLY A 1 71 ? -6.656 5.716 7.219 1.00 96.38 71 GLY A CA 1
ATOM 509 C C . GLY A 1 71 ? -7.467 4.619 7.905 1.00 96.38 71 GLY A C 1
ATOM 510 O O . GLY A 1 71 ? -8.525 4.906 8.453 1.00 96.38 71 GLY A O 1
ATOM 511 N N . LEU A 1 72 ? -6.958 3.384 7.946 1.00 94.25 72 LEU A N 1
ATOM 512 C CA . LEU A 1 72 ? -7.605 2.263 8.638 1.00 94.25 72 LEU A CA 1
ATOM 513 C C . LEU A 1 72 ? -7.682 2.481 10.152 1.00 94.25 72 LEU A C 1
ATOM 515 O O . LEU A 1 72 ? -8.726 2.221 10.753 1.00 94.25 72 LEU A O 1
ATOM 519 N N . PHE A 1 73 ? -6.616 3.002 10.763 1.00 94.25 73 PHE A N 1
ATOM 520 C CA . PHE A 1 73 ? -6.594 3.320 12.187 1.00 94.25 73 PHE A CA 1
ATOM 521 C C . PHE A 1 73 ? -7.655 4.367 12.552 1.00 94.25 73 PHE A C 1
ATOM 523 O O . PHE A 1 73 ? -8.452 4.151 13.471 1.00 94.25 73 PHE A O 1
ATOM 530 N N . PHE A 1 74 ? -7.715 5.479 11.813 1.00 95.12 74 PHE A N 1
ATOM 531 C CA . PHE A 1 74 ? -8.710 6.527 12.045 1.00 95.12 74 PHE A CA 1
ATOM 532 C C . PHE A 1 74 ? -10.123 6.061 11.696 1.00 95.12 74 PHE A C 1
ATOM 534 O O . PHE A 1 74 ? -11.041 6.292 12.478 1.00 95.12 74 PHE A O 1
ATOM 541 N N . ALA A 1 75 ? -10.312 5.353 10.581 1.00 94.94 75 ALA A N 1
ATOM 542 C CA . ALA A 1 75 ? -11.612 4.801 10.208 1.00 94.94 75 ALA A CA 1
ATOM 543 C C . ALA A 1 75 ? -12.150 3.840 11.281 1.00 94.94 75 ALA A C 1
ATOM 545 O O . ALA A 1 75 ? -13.338 3.877 11.600 1.00 94.94 75 ALA A O 1
ATOM 546 N N . SER A 1 76 ? -11.281 3.025 11.885 1.00 93.75 76 SER A N 1
ATOM 547 C CA . SER A 1 76 ? -11.647 2.183 13.027 1.00 93.75 76 SER A CA 1
ATOM 548 C C . SER A 1 76 ? -11.978 3.013 14.270 1.00 93.75 76 SER A C 1
ATOM 550 O O . SER A 1 76 ? -12.990 2.767 14.923 1.00 93.75 76 SER A O 1
ATOM 552 N N . SER A 1 77 ? -11.156 4.015 14.589 1.00 90.81 77 SER A N 1
ATOM 553 C CA . SER A 1 77 ? -11.312 4.833 15.801 1.00 90.81 77 SER A CA 1
ATOM 554 C C . SER A 1 77 ? -12.586 5.685 15.779 1.00 90.81 77 SER A C 1
ATOM 556 O O . SER A 1 77 ? -13.285 5.771 16.783 1.00 90.81 77 SER A O 1
ATOM 558 N N . TYR A 1 78 ? -12.935 6.257 14.624 1.00 93.75 78 TYR A N 1
ATOM 559 C CA . TYR A 1 78 ? -14.165 7.034 14.431 1.00 93.75 78 TYR A CA 1
ATOM 560 C C . TYR A 1 78 ? -15.410 6.167 14.185 1.00 93.75 78 TYR A C 1
ATOM 562 O O . TYR A 1 78 ? -16.500 6.705 14.011 1.00 93.75 78 TYR A O 1
ATOM 570 N N . GLY A 1 79 ? -15.274 4.838 14.148 1.00 92.12 79 GLY A N 1
ATOM 571 C CA . GLY A 1 79 ? -16.396 3.928 13.917 1.00 92.12 79 GLY A CA 1
ATOM 572 C C . GLY A 1 79 ? -16.915 3.899 12.475 1.00 92.12 79 GLY A C 1
ATOM 573 O O . GLY A 1 79 ? -17.993 3.365 12.230 1.00 92.12 79 GLY A O 1
ATOM 574 N N . LEU A 1 80 ? -16.158 4.398 11.486 1.00 94.44 80 LEU A N 1
ATOM 575 C CA . LEU A 1 80 ? -16.521 4.238 10.066 1.00 94.44 80 LEU A CA 1
ATOM 576 C C . LEU A 1 80 ? -16.596 2.755 9.665 1.00 94.44 80 LEU A C 1
ATOM 578 O O . LEU A 1 80 ? -17.329 2.397 8.745 1.00 94.44 80 LEU A O 1
ATOM 582 N N . LEU A 1 81 ? -15.844 1.896 10.358 1.00 93.38 81 LEU A N 1
ATOM 583 C CA . LEU A 1 81 ? -15.834 0.449 10.146 1.00 93.38 81 LEU A CA 1
ATOM 584 C C . LEU A 1 81 ? -16.880 -0.304 10.989 1.00 93.38 81 LEU A C 1
ATOM 586 O O . LEU A 1 81 ? -16.999 -1.521 10.847 1.00 93.38 81 LEU A O 1
ATOM 590 N N . ASP A 1 82 ? -17.693 0.386 11.800 1.00 92.31 82 ASP A N 1
ATOM 591 C CA . ASP A 1 82 ? -18.717 -0.243 12.648 1.00 92.31 82 ASP A CA 1
ATOM 592 C C . ASP A 1 82 ? -19.729 -1.098 11.851 1.00 92.31 82 ASP A C 1
ATOM 594 O O . ASP A 1 82 ? -20.036 -2.203 12.305 1.00 92.31 82 ASP A O 1
ATOM 598 N N . PRO A 1 83 ? -20.196 -0.712 10.640 1.00 93.81 83 PRO A N 1
ATOM 599 C CA . PRO A 1 83 ? -21.062 -1.571 9.824 1.00 93.81 83 PRO A CA 1
ATOM 600 C C . PRO A 1 83 ? -20.387 -2.868 9.362 1.00 93.81 83 PRO A C 1
ATOM 602 O O . PRO A 1 83 ? -21.058 -3.884 9.173 1.00 93.81 83 PRO A O 1
ATOM 605 N N . VAL A 1 84 ? -19.066 -2.839 9.165 1.00 92.69 84 VAL A N 1
ATOM 606 C CA . VAL A 1 84 ? -18.282 -4.023 8.793 1.00 92.69 84 VAL A CA 1
ATOM 607 C C . VAL A 1 84 ? -18.130 -4.927 10.012 1.00 92.69 84 VAL A C 1
ATOM 609 O O . VAL A 1 84 ? -18.450 -6.111 9.928 1.00 92.69 84 VAL A O 1
ATOM 612 N N . TYR A 1 85 ? -17.752 -4.364 11.164 1.00 91.12 85 TYR A N 1
ATOM 613 C CA . TYR A 1 85 ? -17.626 -5.113 12.417 1.00 91.12 85 TYR A CA 1
ATOM 614 C C . TYR A 1 85 ? -18.940 -5.748 12.861 1.00 91.12 85 TYR A C 1
ATOM 616 O O . TYR A 1 85 ? -18.957 -6.913 13.260 1.00 91.12 85 TYR A O 1
ATOM 624 N N . ALA A 1 86 ? -20.053 -5.022 12.729 1.00 92.31 86 ALA A N 1
ATOM 625 C CA . ALA A 1 86 ? -21.383 -5.519 13.059 1.00 92.31 86 ALA A CA 1
ATOM 626 C C . ALA A 1 86 ? -21.751 -6.790 12.276 1.00 92.31 86 ALA A C 1
ATOM 628 O O . ALA A 1 86 ? -22.491 -7.626 12.790 1.00 92.31 86 ALA A O 1
ATOM 629 N N . ARG A 1 87 ? -21.225 -6.958 11.054 1.00 94.25 87 ARG A N 1
ATOM 630 C CA . ARG A 1 87 ? -21.471 -8.143 10.220 1.00 94.25 87 ARG A CA 1
ATOM 631 C C . ARG A 1 87 ? -20.537 -9.313 10.515 1.00 94.25 87 ARG A C 1
ATOM 633 O O . ARG A 1 87 ? -20.903 -10.440 10.203 1.00 94.25 87 ARG A O 1
ATOM 640 N N . THR A 1 88 ? -19.349 -9.069 11.064 1.00 92.38 88 THR A N 1
ATOM 641 C CA . THR A 1 88 ? -18.324 -10.109 11.232 1.00 92.38 88 THR A CA 1
ATOM 642 C C . THR A 1 88 ? -18.195 -10.599 12.672 1.00 92.38 88 THR A C 1
ATOM 644 O O . THR A 1 88 ? -18.248 -11.802 12.907 1.00 92.38 88 THR A O 1
ATOM 647 N N . PHE A 1 89 ? -18.026 -9.688 13.636 1.00 86.94 89 PHE A N 1
ATOM 648 C CA . PHE A 1 89 ? -17.656 -10.026 15.021 1.00 86.94 89 PHE A CA 1
ATOM 649 C C . PHE A 1 89 ? -18.512 -9.308 16.081 1.00 86.94 89 PHE A C 1
ATOM 651 O O . PHE A 1 89 ? -18.343 -9.552 17.274 1.00 86.94 89 PHE A O 1
ATOM 658 N N . GLY A 1 90 ? -19.432 -8.434 15.659 1.00 88.44 90 GLY A N 1
ATOM 659 C CA . GLY A 1 90 ? -20.171 -7.522 16.534 1.00 88.44 90 GLY A CA 1
ATOM 660 C C . GLY A 1 90 ? -19.439 -6.191 16.741 1.00 88.44 90 GLY A C 1
ATOM 661 O O . GLY A 1 90 ? -18.243 -6.074 16.480 1.00 88.44 90 GLY A O 1
ATOM 662 N N . ILE A 1 91 ? -20.169 -5.158 17.180 1.00 88.94 91 ILE A N 1
ATOM 663 C CA . ILE A 1 91 ? -19.601 -3.817 17.386 1.00 88.94 91 ILE A CA 1
ATOM 664 C C . ILE A 1 91 ? -18.691 -3.847 18.625 1.00 88.94 91 ILE A C 1
ATOM 666 O O . ILE A 1 91 ? -19.170 -4.145 19.724 1.00 88.94 91 ILE A O 1
ATOM 670 N N . PRO A 1 92 ? -17.388 -3.552 18.482 1.00 88.12 92 PRO A N 1
ATOM 671 C CA . PRO A 1 92 ? -16.467 -3.571 19.606 1.00 88.12 92 PRO A CA 1
ATOM 672 C C . PRO A 1 92 ? -16.749 -2.431 20.590 1.00 88.12 92 PRO A C 1
ATOM 674 O O . PRO A 1 92 ? -17.121 -1.322 20.203 1.00 88.12 92 PRO A O 1
ATOM 677 N N . ARG A 1 93 ? -16.517 -2.705 21.880 1.00 92.00 93 ARG A N 1
ATOM 678 C CA . ARG A 1 93 ? -16.527 -1.682 22.938 1.00 92.00 93 ARG A CA 1
ATOM 679 C C . ARG A 1 93 ? -15.441 -0.639 22.678 1.00 92.00 93 ARG A C 1
ATOM 681 O O . ARG A 1 93 ? -14.404 -0.970 22.106 1.00 92.00 93 ARG A O 1
ATOM 688 N N . GLU A 1 94 ? -15.658 0.588 23.145 1.00 89.81 94 GLU A N 1
ATOM 689 C CA . GLU A 1 94 ? -14.755 1.724 22.899 1.00 89.81 94 GLU A CA 1
ATOM 690 C C . GLU A 1 94 ? -13.305 1.449 23.320 1.00 89.81 94 GLU A C 1
ATOM 692 O O . GLU A 1 94 ? -12.384 1.758 22.571 1.00 89.81 94 GLU A O 1
ATOM 697 N N . GLU A 1 95 ? -13.105 0.752 24.441 1.00 90.81 95 GLU A N 1
ATOM 698 C CA . GLU A 1 95 ? -11.785 0.337 24.943 1.00 90.81 95 GLU A CA 1
ATOM 699 C C . GLU A 1 95 ? -10.997 -0.515 23.930 1.00 90.81 95 GLU A C 1
ATOM 701 O O . GLU A 1 95 ? -9.776 -0.408 23.822 1.00 90.81 95 GLU A O 1
ATOM 706 N N . ASN A 1 96 ? -11.700 -1.330 23.137 1.00 91.94 96 ASN A N 1
ATOM 707 C CA . ASN A 1 96 ? -11.096 -2.233 22.159 1.00 91.94 96 ASN A CA 1
ATOM 708 C C . ASN A 1 96 ? -10.962 -1.601 20.767 1.00 91.94 96 ASN A C 1
ATOM 710 O O . ASN A 1 96 ? -10.248 -2.152 19.926 1.00 91.94 96 ASN A O 1
ATOM 714 N N . LYS A 1 97 ? -11.615 -0.461 20.494 1.00 88.81 97 LYS A N 1
ATOM 715 C CA . LYS A 1 97 ? -11.596 0.179 19.163 1.00 88.81 97 LYS A CA 1
ATOM 716 C C . LYS A 1 97 ? -10.186 0.594 18.746 1.00 88.81 97 LYS A C 1
ATOM 718 O O . LYS A 1 97 ? -9.810 0.384 17.592 1.00 88.81 97 LYS A O 1
ATOM 723 N N . THR A 1 98 ? -9.390 1.099 19.687 1.00 91.06 98 THR A N 1
ATOM 724 C CA . THR A 1 98 ? -7.985 1.468 19.451 1.00 91.06 98 THR A CA 1
ATOM 725 C C . THR A 1 98 ? -7.124 0.246 19.144 1.00 91.06 98 THR A C 1
ATOM 727 O O . THR A 1 98 ? -6.335 0.273 18.200 1.00 91.06 98 THR A O 1
ATOM 730 N N . LEU A 1 99 ? -7.298 -0.847 19.898 1.00 93.94 99 LEU A N 1
ATOM 731 C CA . LEU A 1 99 ? -6.558 -2.093 19.679 1.00 93.94 99 LEU A CA 1
ATOM 732 C C . LEU A 1 99 ? -6.879 -2.688 18.303 1.00 93.94 99 LEU A C 1
ATOM 734 O O . LEU A 1 99 ? -5.974 -3.019 17.542 1.00 93.94 99 LEU A O 1
ATOM 738 N N . ILE A 1 100 ? -8.166 -2.777 17.962 1.00 93.00 100 ILE A N 1
ATOM 739 C CA . ILE A 1 100 ? -8.621 -3.286 16.663 1.00 93.00 100 ILE A CA 1
ATOM 740 C C . ILE A 1 100 ? -8.125 -2.384 15.529 1.00 93.00 100 ILE A C 1
ATOM 742 O O . ILE A 1 100 ? -7.650 -2.888 14.513 1.00 93.00 100 ILE A O 1
ATOM 746 N N . GLY A 1 101 ? -8.158 -1.063 15.721 1.00 93.06 101 GLY A N 1
ATOM 747 C CA . GLY A 1 101 ? -7.613 -0.103 14.764 1.00 93.06 101 GLY A CA 1
ATOM 748 C C . GLY A 1 101 ? -6.116 -0.292 14.527 1.00 93.06 101 GLY A C 1
ATOM 749 O O . GLY A 1 101 ? -5.675 -0.272 13.380 1.00 93.06 101 GLY A O 1
ATOM 750 N N . ALA A 1 102 ? -5.336 -0.537 15.582 1.00 94.19 102 ALA A N 1
ATOM 751 C CA . ALA A 1 102 ? -3.909 -0.824 15.462 1.00 94.19 102 ALA A CA 1
ATOM 752 C C . ALA A 1 102 ? -3.651 -2.137 14.703 1.00 94.19 102 ALA A C 1
ATOM 754 O O . ALA A 1 102 ? -2.811 -2.175 13.804 1.00 94.19 102 ALA A O 1
ATOM 755 N N . VAL A 1 103 ? -4.411 -3.196 15.003 1.00 95.19 103 VAL A N 1
ATOM 756 C CA . VAL A 1 103 ? -4.318 -4.479 14.282 1.00 95.19 103 VAL A CA 1
ATOM 757 C C . VAL A 1 103 ? -4.652 -4.301 12.799 1.00 95.19 103 VAL A C 1
ATOM 759 O O . VAL A 1 103 ? -3.923 -4.794 11.939 1.00 95.19 103 VAL A O 1
ATOM 762 N N . LEU A 1 104 ? -5.709 -3.554 12.476 1.00 93.50 104 LEU A N 1
ATOM 763 C CA . LEU A 1 104 ? -6.074 -3.263 11.091 1.00 93.50 104 LEU A CA 1
ATOM 764 C C . LEU A 1 104 ? -5.035 -2.423 10.364 1.00 93.50 104 LEU A C 1
ATOM 766 O O . LEU A 1 104 ? -4.793 -2.670 9.187 1.00 93.50 104 LEU A O 1
ATOM 770 N N . ALA A 1 105 ? -4.406 -1.463 11.038 1.00 94.69 105 ALA A N 1
ATOM 771 C CA . ALA A 1 105 ? -3.323 -0.691 10.450 1.00 94.69 105 ALA A CA 1
ATOM 772 C C . ALA A 1 105 ? -2.161 -1.608 10.037 1.00 94.69 105 ALA A C 1
ATOM 774 O O . ALA A 1 105 ? -1.699 -1.533 8.899 1.00 94.69 105 ALA A O 1
ATOM 775 N N . VAL A 1 106 ? -1.750 -2.537 10.909 1.00 96.50 106 VAL A N 1
ATOM 776 C CA . VAL A 1 106 ? -0.705 -3.531 10.600 1.00 96.50 106 VAL A CA 1
ATOM 777 C C . VAL A 1 106 ? -1.118 -4.432 9.432 1.00 96.50 106 VAL A C 1
ATOM 779 O O . VAL A 1 106 ? -0.325 -4.661 8.517 1.00 96.50 106 VAL A O 1
ATOM 782 N N . LEU A 1 107 ? -2.368 -4.906 9.414 1.00 95.06 107 LEU A N 1
ATOM 783 C CA . LEU A 1 107 ? -2.899 -5.675 8.285 1.00 95.06 107 LEU A CA 1
ATOM 784 C C . LEU A 1 107 ? -2.888 -4.860 6.984 1.00 95.06 107 LEU A C 1
ATOM 786 O O . LEU A 1 107 ? -2.506 -5.387 5.942 1.00 95.06 107 LEU A O 1
ATOM 790 N N . GLY A 1 108 ? -3.235 -3.575 7.048 1.00 94.00 108 GLY A N 1
ATOM 791 C CA . GLY A 1 108 ? -3.168 -2.649 5.922 1.00 94.00 108 GLY A CA 1
ATOM 792 C C . GLY A 1 108 ? -1.764 -2.551 5.333 1.00 94.00 108 GLY A C 1
ATOM 793 O O . GLY A 1 108 ? -1.603 -2.706 4.124 1.00 94.00 108 GLY A O 1
ATOM 794 N N . VAL A 1 109 ? -0.734 -2.376 6.170 1.00 94.81 109 VAL A N 1
ATOM 795 C CA . VAL A 1 109 ? 0.665 -2.356 5.702 1.00 94.81 109 VAL A CA 1
ATOM 796 C C . VAL A 1 109 ? 1.020 -3.653 4.973 1.00 94.81 109 VAL A C 1
ATOM 798 O O . VAL A 1 109 ? 1.582 -3.602 3.881 1.00 94.81 109 VAL A O 1
ATOM 801 N N . ASN A 1 110 ? 0.642 -4.812 5.521 1.00 96.25 110 ASN A N 1
ATOM 802 C CA . ASN A 1 110 ? 0.915 -6.104 4.885 1.00 96.25 110 ASN A CA 1
ATOM 803 C C . ASN A 1 110 ? 0.235 -6.244 3.516 1.00 96.25 110 ASN A C 1
ATOM 805 O O . ASN A 1 110 ? 0.840 -6.781 2.589 1.00 96.25 110 ASN A O 1
ATOM 809 N N . VAL A 1 111 ? -0.986 -5.726 3.357 1.00 95.81 111 VAL A N 1
ATOM 810 C CA . VAL A 1 111 ? -1.675 -5.697 2.056 1.00 95.81 111 VAL A CA 1
ATOM 811 C C . VAL A 1 111 ? -0.923 -4.820 1.053 1.00 95.81 111 VAL A C 1
ATOM 813 O O . VAL A 1 111 ? -0.753 -5.230 -0.095 1.00 95.81 111 VAL A O 1
ATOM 816 N N . VAL A 1 112 ? -0.419 -3.652 1.470 1.00 95.50 112 VAL A N 1
ATOM 817 C CA . VAL A 1 112 ? 0.391 -2.784 0.594 1.00 95.50 112 VAL A CA 1
ATOM 818 C C . VAL A 1 112 ? 1.686 -3.481 0.176 1.00 95.50 112 VAL A C 1
ATOM 820 O O . VAL A 1 112 ? 2.035 -3.443 -1.002 1.00 95.50 112 VAL A O 1
ATOM 823 N N . ILE A 1 113 ? 2.372 -4.160 1.102 1.00 93.88 113 ILE A N 1
ATOM 824 C CA . ILE A 1 113 ? 3.589 -4.932 0.799 1.00 93.88 113 ILE A CA 1
ATOM 825 C C . ILE A 1 113 ? 3.283 -6.051 -0.200 1.00 93.88 113 ILE A C 1
ATOM 827 O O . ILE A 1 113 ? 3.990 -6.195 -1.194 1.00 93.88 113 ILE A O 1
ATOM 831 N N . ALA A 1 114 ? 2.221 -6.825 0.028 1.00 96.12 114 ALA A N 1
ATOM 832 C CA . ALA A 1 114 ? 1.828 -7.901 -0.877 1.00 96.12 114 ALA A CA 1
ATOM 833 C C . ALA A 1 114 ? 1.486 -7.368 -2.278 1.00 96.12 114 ALA A C 1
ATOM 835 O O . ALA A 1 114 ? 1.952 -7.917 -3.275 1.00 96.12 114 ALA A O 1
ATOM 836 N N . SER A 1 115 ? 0.738 -6.262 -2.357 1.00 93.19 115 SER A N 1
ATOM 837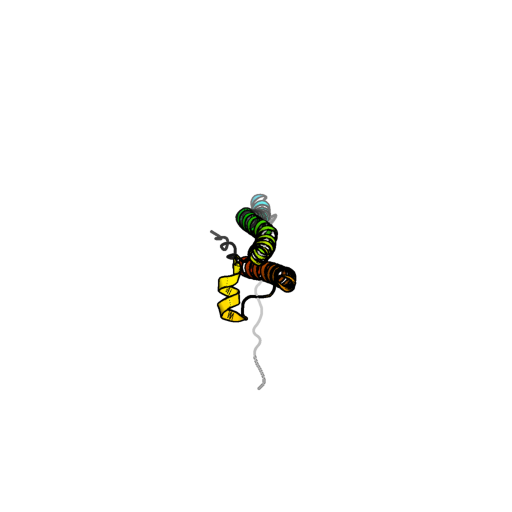 C CA . SER A 1 115 ? 0.433 -5.576 -3.618 1.00 93.19 115 SER A CA 1
ATOM 838 C C . SER A 1 115 ? 1.701 -5.114 -4.336 1.00 93.19 115 SER A C 1
ATOM 840 O O . SER A 1 115 ? 1.831 -5.314 -5.543 1.00 93.19 115 SER A O 1
ATOM 842 N N . PHE A 1 116 ? 2.655 -4.542 -3.598 1.00 93.06 116 PHE A N 1
ATOM 843 C CA . PHE A 1 116 ? 3.934 -4.111 -4.154 1.00 93.06 116 PHE A CA 1
ATOM 844 C C . PHE A 1 116 ? 4.718 -5.284 -4.744 1.00 93.06 116 PHE A C 1
ATOM 846 O O . PHE A 1 116 ? 5.190 -5.190 -5.873 1.00 93.06 116 PHE A O 1
ATOM 853 N N . LEU A 1 117 ? 4.806 -6.409 -4.027 1.00 93.88 117 LEU A N 1
ATOM 854 C CA . LEU A 1 117 ? 5.489 -7.609 -4.516 1.00 93.88 117 LEU A CA 1
ATOM 855 C C . LEU A 1 117 ? 4.840 -8.146 -5.796 1.00 93.88 117 LEU A C 1
ATOM 857 O O . LEU A 1 117 ? 5.541 -8.442 -6.758 1.00 93.88 117 LEU A O 1
ATOM 861 N N . VAL A 1 118 ? 3.507 -8.221 -5.843 1.00 94.00 118 VAL A N 1
ATOM 862 C CA . VAL A 1 118 ? 2.783 -8.642 -7.055 1.00 94.00 118 VAL A CA 1
ATOM 863 C C . VAL A 1 118 ? 3.051 -7.685 -8.218 1.00 94.00 118 VAL A C 1
ATOM 865 O O . VAL A 1 118 ? 3.266 -8.135 -9.341 1.00 94.00 118 VAL A O 1
ATOM 868 N N . SER A 1 119 ? 3.072 -6.375 -7.963 1.00 90.12 119 SER A N 1
ATOM 869 C CA . SER A 1 119 ? 3.408 -5.380 -8.984 1.00 90.12 119 SER A CA 1
ATOM 870 C C . SER A 1 119 ? 4.845 -5.535 -9.481 1.00 90.12 119 SER A C 1
ATOM 872 O O . SER A 1 119 ? 5.071 -5.421 -10.681 1.00 90.12 119 SER A O 1
ATOM 874 N N . ALA A 1 120 ? 5.794 -5.808 -8.584 1.00 88.19 120 ALA A N 1
ATOM 875 C CA . ALA A 1 120 ? 7.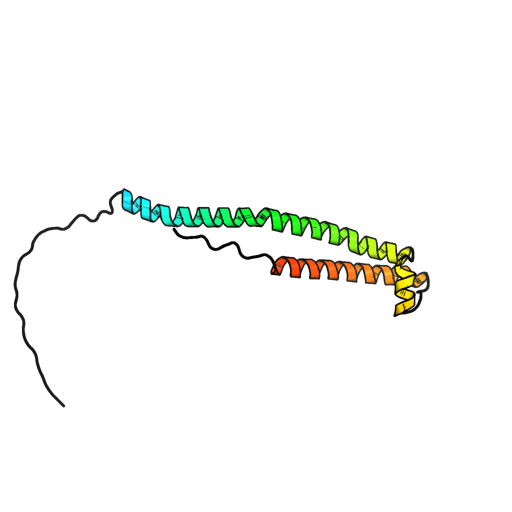204 -5.978 -8.919 1.00 88.19 120 ALA A CA 1
ATOM 876 C C . ALA A 1 120 ? 7.452 -7.235 -9.768 1.00 88.19 120 ALA A C 1
ATOM 878 O O . ALA A 1 120 ? 8.249 -7.199 -10.698 1.00 88.19 120 ALA A O 1
ATOM 879 N N . PHE A 1 121 ? 6.741 -8.337 -9.500 1.00 89.94 121 PHE A N 1
ATOM 880 C CA . PHE A 1 121 ? 6.875 -9.573 -10.285 1.00 89.94 121 PHE A CA 1
ATOM 881 C C . PHE A 1 121 ? 6.149 -9.546 -11.636 1.00 89.94 121 PHE A C 1
ATOM 883 O O . PHE A 1 121 ? 6.431 -10.385 -12.486 1.00 89.94 121 PHE A O 1
ATOM 890 N N . ASN A 1 122 ? 5.232 -8.600 -11.847 1.00 88.12 122 ASN A N 1
ATOM 891 C CA . ASN A 1 122 ? 4.501 -8.442 -13.106 1.00 88.12 122 ASN A CA 1
ATOM 892 C C . ASN A 1 122 ? 5.125 -7.398 -14.046 1.00 88.12 122 ASN A C 1
ATOM 894 O O . ASN A 1 122 ? 4.508 -7.059 -15.059 1.00 88.12 122 ASN A O 1
ATOM 898 N N . GLU A 1 123 ? 6.309 -6.858 -13.737 1.00 77.25 123 GLU A N 1
ATOM 899 C CA . GLU A 1 123 ? 6.975 -5.935 -14.656 1.00 77.25 123 GLU A CA 1
ATOM 900 C C . GLU A 1 123 ? 7.357 -6.676 -15.953 1.00 77.25 123 GLU A C 1
ATOM 902 O O . GLU A 1 123 ? 8.070 -7.680 -15.904 1.00 77.25 123 GLU A O 1
ATOM 907 N N . PRO A 1 124 ? 6.848 -6.234 -17.121 1.00 74.88 124 PRO A N 1
ATOM 908 C CA . PRO A 1 124 ? 7.101 -6.919 -18.380 1.00 74.88 124 PRO A CA 1
ATOM 909 C C . PRO A 1 124 ? 8.585 -6.841 -18.731 1.00 74.88 124 PRO A C 1
ATOM 911 O O . PRO A 1 124 ? 9.191 -5.771 -18.631 1.00 74.88 124 PRO A O 1
ATOM 914 N N . GLU A 1 125 ? 9.148 -7.964 -19.186 1.00 74.25 125 GLU A N 1
ATOM 915 C CA . GLU A 1 125 ? 10.528 -7.993 -19.666 1.00 74.25 125 GLU A CA 1
ATOM 916 C C . GLU A 1 125 ? 10.735 -6.952 -20.778 1.00 74.25 125 GLU A C 1
ATOM 918 O O . GLU A 1 125 ? 9.847 -6.750 -21.622 1.00 74.25 125 GLU A O 1
ATOM 923 N N . PRO A 1 126 ? 11.897 -6.273 -20.801 1.00 71.12 126 PRO A N 1
ATOM 924 C CA . PRO A 1 126 ? 12.223 -5.374 -21.892 1.00 71.12 126 PRO A CA 1
ATOM 925 C C . PRO A 1 126 ? 12.165 -6.133 -23.225 1.00 71.12 126 PRO A C 1
ATOM 927 O O . PRO A 1 126 ? 12.635 -7.271 -23.305 1.00 71.12 126 PRO A O 1
ATOM 930 N N . PRO A 1 127 ? 11.595 -5.528 -24.284 1.00 75.94 127 PRO A N 1
ATOM 931 C CA . PRO A 1 127 ? 11.475 -6.190 -25.573 1.00 75.94 127 PRO A CA 1
ATOM 932 C C . PRO A 1 127 ? 12.858 -6.628 -26.081 1.00 75.94 127 PRO A C 1
ATOM 934 O O . PRO A 1 127 ? 13.820 -5.860 -25.967 1.00 75.94 127 PRO A O 1
ATOM 937 N N . PRO A 1 128 ? 12.980 -7.839 -26.660 1.00 74.44 128 PRO A N 1
ATOM 938 C CA . PRO A 1 128 ? 14.249 -8.308 -27.190 1.00 74.44 128 PRO A CA 1
ATOM 939 C C . PRO A 1 128 ? 14.717 -7.370 -28.303 1.00 74.44 128 PRO A C 1
ATOM 941 O O . PRO A 1 128 ? 13.955 -7.024 -29.209 1.00 74.44 128 PRO A O 1
ATOM 944 N N . LEU A 1 129 ? 15.983 -6.960 -28.235 1.00 76.25 129 LEU A N 1
ATOM 945 C CA . LEU A 1 129 ? 16.613 -6.138 -29.263 1.00 76.25 129 LEU A CA 1
ATOM 946 C C . LEU A 1 129 ? 16.562 -6.876 -30.606 1.00 76.25 129 LEU A C 1
ATOM 948 O O . LEU A 1 129 ? 17.151 -7.951 -30.746 1.00 76.25 129 LEU A O 1
ATOM 952 N N . LYS A 1 130 ? 15.869 -6.303 -31.597 1.00 66.56 130 LYS A N 1
ATOM 953 C CA . LYS A 1 130 ? 15.958 -6.775 -32.983 1.00 66.56 130 LYS A CA 1
ATOM 954 C C . LYS A 1 130 ? 17.393 -6.569 -33.465 1.00 66.56 130 LYS A C 1
ATOM 956 O O . LYS A 1 130 ? 17.884 -5.445 -33.480 1.00 66.56 130 LYS A O 1
ATOM 961 N N . ARG A 1 131 ? 18.070 -7.667 -33.804 1.00 67.31 131 ARG A N 1
ATOM 962 C CA . ARG A 1 131 ? 19.317 -7.639 -34.572 1.00 67.31 131 ARG A CA 1
ATOM 963 C C . ARG A 1 131 ? 18.909 -7.645 -36.044 1.00 67.31 131 ARG A C 1
ATOM 965 O O . ARG A 1 131 ? 18.448 -8.685 -36.511 1.00 67.31 131 ARG A O 1
ATOM 972 N N . ASP A 1 132 ? 18.993 -6.487 -36.690 1.00 69.50 132 ASP A N 1
ATOM 973 C CA . ASP A 1 132 ? 18.834 -6.337 -38.142 1.00 69.50 132 ASP A CA 1
ATOM 974 C C . ASP A 1 132 ? 20.174 -6.576 -38.859 1.00 69.50 132 ASP A C 1
ATOM 976 O O . ASP A 1 132 ? 21.228 -6.241 -38.264 1.00 69.50 132 ASP A O 1
#

Radius of gyration: 35.98 Å; chains: 1; bounding box: 77×67×80 Å